Protein AF-A0AAC9IVI1-F1 (afdb_monomer_lite)

Foldseek 3Di:
DDDPVVVVVVVVVVVVVVVVVVVVVPPPPAQAFDWDWDQPPVNPDIDIWTWFADPQRWIWIQDPVVLWIKTFDQDQADKFFQWKAFQNRIFGWGWDWDNDPRIIIITHHPPSPVVSVSVNVTQKMWTFIDRPPDTDIDITGND

Radius of gyration: 21.33 Å; chains: 1; bounding box: 57×52×52 Å

Secondary structure (DSSP, 8-state):
---HHHHHHHHHHHHHHHHHHHHHTT-----S-EEEEEE-TTSS-EEEEEEEE-TTS-EEEEETTTTEEEEE-SS----B--EEEETTEEEE-EEEEESSSSPEEEEE-SSHHHHHHHHHH-SEEEEEEEETTEEEEEEEE--

Sequence (143 aa):
MMKPLKKKAIFVLTQMALLFFCAISTQTAWAKWEEERDVTTNGKEEFVYYFKMNPQGQKLVLDKYVKRLIFIRPDRLKRSISQIKVDGVVIPVSSDPFSHYPEQTAITFENKDEVLKKLFLAKTIEFNVRYGQEEALSVFQIK

pLDDT: mean 80.8, std 13.93, range [44.56, 96.12]

Organism: NCBI:txid576611

Structure (mmCIF, N/CA/C/O backbone):
data_AF-A0AAC9IVI1-F1
#
_entry.id   AF-A0AAC9IVI1-F1
#
loop_
_atom_site.group_PDB
_atom_site.id
_atom_site.type_symbol
_atom_site.label_atom_id
_atom_site.label_alt_id
_atom_site.label_comp_id
_atom_site.label_asym_id
_atom_site.label_entity_id
_atom_site.label_seq_id
_atom_site.pdbx_PDB_ins_code
_atom_site.Cartn_x
_atom_site.Cartn_y
_atom_site.Cartn_z
_atom_site.occupancy
_atom_site.B_iso_or_equiv
_atom_site.auth_seq_id
_atom_site.auth_comp_id
_atom_site.auth_asym_id
_atom_site.auth_atom_id
_atom_site.pdbx_PDB_model_num
ATOM 1 N N . MET A 1 1 ? -32.729 31.805 36.300 1.00 54.06 1 MET A N 1
ATOM 2 C CA . MET A 1 1 ? -33.230 32.527 35.105 1.00 54.06 1 MET A CA 1
ATOM 3 C C . MET A 1 1 ? -32.079 33.317 34.476 1.00 54.06 1 MET A C 1
ATOM 5 O O . MET A 1 1 ? -31.575 34.244 35.094 1.00 54.06 1 MET A O 1
ATOM 9 N N . MET A 1 2 ? -31.557 32.895 33.319 1.00 52.03 2 MET A N 1
ATOM 10 C CA . MET A 1 2 ? -30.344 33.488 32.727 1.00 52.03 2 MET A CA 1
ATOM 11 C C . MET A 1 2 ? -30.686 34.770 31.945 1.00 52.03 2 MET A C 1
ATOM 13 O O . MET A 1 2 ? -31.595 34.743 31.115 1.00 52.03 2 MET A O 1
ATOM 17 N N . LYS A 1 3 ? -29.983 35.884 32.217 1.00 50.59 3 LYS A N 1
ATOM 18 C CA . LYS A 1 3 ? -30.243 37.207 31.608 1.00 50.59 3 LYS A CA 1
ATOM 19 C C . LYS A 1 3 ? -30.216 37.126 30.064 1.00 50.59 3 LYS A C 1
ATOM 21 O O . LYS A 1 3 ? -29.340 36.448 29.524 1.00 50.59 3 LYS A O 1
ATOM 26 N N . PRO A 1 4 ? -31.108 37.831 29.339 1.00 59.22 4 PRO A N 1
ATOM 27 C CA . PRO A 1 4 ? -31.263 37.708 27.881 1.00 59.22 4 PRO A CA 1
ATOM 28 C C . PRO A 1 4 ? -29.979 38.032 27.098 1.00 59.22 4 PRO A C 1
ATOM 30 O O . PRO A 1 4 ? -29.722 37.432 26.057 1.00 59.22 4 PRO A O 1
ATOM 33 N N . LEU A 1 5 ? -29.119 38.897 27.645 1.00 58.34 5 LEU A N 1
ATOM 34 C CA . LEU A 1 5 ? -27.805 39.213 27.082 1.00 58.34 5 LEU A CA 1
ATOM 35 C C . LEU A 1 5 ? -26.848 38.004 27.085 1.00 58.34 5 LEU A C 1
ATOM 37 O O . LEU A 1 5 ? -26.139 37.778 26.109 1.00 58.34 5 LEU A O 1
ATOM 41 N N . LYS A 1 6 ? -26.883 37.172 28.139 1.00 59.00 6 LYS A N 1
ATOM 42 C CA . LYS A 1 6 ? -26.070 35.946 28.223 1.00 59.00 6 LYS A CA 1
ATOM 43 C C . LYS A 1 6 ? -26.526 34.894 27.211 1.00 59.00 6 LYS A C 1
ATOM 45 O O . LYS A 1 6 ? -25.692 34.192 26.658 1.00 59.00 6 LYS A O 1
ATOM 50 N N . LYS A 1 7 ? -27.833 34.814 26.926 1.00 58.75 7 LYS A N 1
ATOM 51 C CA . LYS A 1 7 ? -28.380 33.891 25.916 1.00 58.75 7 LYS A CA 1
ATOM 52 C C . LYS A 1 7 ? -27.912 34.250 24.502 1.00 58.75 7 LYS A C 1
ATOM 54 O O . LYS A 1 7 ? -27.530 33.355 23.761 1.00 58.75 7 LYS A O 1
ATOM 59 N N . LYS A 1 8 ? -27.879 35.546 24.161 1.00 63.19 8 LYS A N 1
ATOM 60 C CA . LYS A 1 8 ? -27.355 36.029 22.871 1.00 63.19 8 LYS A CA 1
ATOM 61 C C . LYS A 1 8 ? -25.858 35.751 22.720 1.00 63.19 8 LYS A C 1
ATOM 63 O O . LYS A 1 8 ? -25.446 35.255 21.683 1.00 63.19 8 LYS A O 1
ATOM 68 N N . ALA A 1 9 ? -25.067 36.007 23.764 1.00 68.31 9 ALA A N 1
ATOM 69 C CA . ALA A 1 9 ? -23.629 35.739 23.738 1.00 68.31 9 ALA A CA 1
ATOM 70 C C . ALA A 1 9 ? -23.313 34.244 23.561 1.00 68.31 9 ALA A C 1
ATOM 72 O O . ALA A 1 9 ? -22.469 33.892 22.744 1.00 68.31 9 ALA A O 1
ATOM 73 N N . ILE A 1 10 ? -24.027 33.365 24.273 1.00 71.50 10 ILE A N 1
ATOM 74 C CA . ILE A 1 10 ? -23.864 31.910 24.132 1.00 71.50 10 ILE A CA 1
ATOM 75 C C . ILE A 1 10 ? -24.270 31.464 22.728 1.00 71.50 10 ILE A C 1
ATOM 77 O O . ILE A 1 10 ? -23.522 30.729 22.101 1.00 71.50 10 ILE A O 1
ATOM 81 N N . PHE A 1 11 ? -25.393 31.961 22.204 1.00 69.94 11 PHE A N 1
ATOM 82 C CA . PHE A 1 11 ? -25.851 31.627 20.855 1.00 69.94 11 PHE A CA 1
ATOM 83 C C . PHE A 1 11 ? -24.829 32.018 19.777 1.00 69.94 11 PHE A C 1
ATOM 85 O O . PHE A 1 11 ? -24.515 31.208 18.909 1.00 69.94 11 PHE A O 1
ATOM 92 N N . VAL A 1 12 ? -24.243 33.215 19.881 1.00 74.62 12 VAL A N 1
ATOM 93 C CA . VAL A 1 12 ? -23.188 33.680 18.966 1.00 74.62 12 VAL A CA 1
ATOM 94 C C . VAL A 1 12 ? -21.923 32.825 19.097 1.00 74.62 12 VAL A C 1
ATOM 96 O O . VAL A 1 12 ? -21.350 32.429 18.087 1.00 74.62 12 VAL A O 1
ATOM 99 N N . LEU A 1 13 ? -21.510 32.472 20.318 1.00 74.38 13 LEU A N 1
ATOM 100 C CA . LEU A 1 13 ? -20.358 31.591 20.542 1.00 74.38 13 LEU A CA 1
ATOM 101 C C . LEU A 1 13 ? -20.582 30.185 19.968 1.00 74.38 13 LEU A C 1
ATOM 103 O O . LEU A 1 13 ? -19.671 29.620 19.370 1.00 74.38 13 LEU A O 1
ATOM 107 N N . THR A 1 14 ? -21.792 29.630 20.094 1.00 74.62 14 THR A N 1
ATOM 108 C CA . THR A 1 14 ? -22.139 28.325 19.514 1.00 74.62 14 THR A CA 1
ATOM 109 C C . THR A 1 14 ? -22.154 28.374 17.986 1.00 74.62 14 THR A C 1
ATOM 111 O O . THR A 1 14 ? -21.650 27.453 17.350 1.00 74.62 14 THR A O 1
ATOM 114 N N . GLN A 1 15 ? -22.661 29.455 17.384 1.00 75.06 15 GLN A N 1
ATOM 115 C CA . GLN A 1 15 ? -22.612 29.649 15.931 1.00 75.06 15 GLN A CA 1
ATOM 116 C C . GLN A 1 15 ? -21.174 29.773 15.417 1.00 75.06 15 GLN A C 1
ATOM 118 O O . GLN A 1 15 ? -20.834 29.156 14.412 1.00 75.06 15 GLN A O 1
ATOM 123 N N . MET A 1 16 ? -20.312 30.503 16.128 1.00 72.88 16 MET A N 1
ATOM 124 C CA . MET A 1 16 ? -18.893 30.618 15.783 1.00 72.88 16 MET A CA 1
ATOM 125 C C . MET A 1 16 ? -18.161 29.277 15.911 1.00 72.88 16 MET A C 1
ATOM 127 O O . MET A 1 16 ? -17.387 28.922 15.027 1.00 72.88 16 MET A O 1
ATOM 131 N N . ALA A 1 17 ? -18.439 28.498 16.962 1.00 71.88 17 ALA A N 1
ATOM 132 C CA . ALA A 1 17 ? -17.873 27.161 17.130 1.00 71.88 17 ALA A CA 1
ATOM 133 C C . ALA A 1 17 ? -18.328 26.195 16.022 1.00 71.88 17 ALA A C 1
ATOM 135 O O . ALA A 1 17 ? -17.515 25.429 15.510 1.00 71.88 17 ALA A O 1
ATOM 136 N N . LEU A 1 18 ? -19.599 26.264 15.610 1.00 71.50 18 LEU A N 1
ATOM 137 C CA . LEU A 1 18 ? -20.136 25.450 14.518 1.00 71.50 18 LEU A CA 1
ATOM 138 C C . LEU A 1 18 ? -19.510 25.831 13.169 1.00 71.50 18 LEU A C 1
ATOM 140 O O . LEU A 1 18 ? -19.109 24.951 12.417 1.00 71.50 18 LEU A O 1
ATOM 144 N N . LEU A 1 19 ? -19.357 27.130 12.891 1.00 67.81 19 LEU A N 1
ATOM 145 C CA . LEU A 1 19 ? -18.675 27.621 11.690 1.00 67.81 19 LEU A CA 1
ATOM 146 C C . LEU A 1 19 ? -17.202 27.198 11.656 1.00 67.81 19 LEU A C 1
ATOM 148 O O . LEU A 1 19 ? -16.705 26.817 10.601 1.00 67.81 19 LEU A O 1
ATOM 152 N N . PHE A 1 20 ? -16.520 27.200 12.805 1.00 66.94 20 PHE A N 1
ATOM 153 C CA . PHE A 1 20 ? -15.140 26.728 12.916 1.00 66.94 20 PHE A CA 1
ATOM 154 C C . PHE A 1 20 ? -15.035 25.211 12.681 1.00 66.94 20 PHE A C 1
ATOM 156 O O . PHE A 1 20 ? -14.176 24.767 11.925 1.00 66.94 20 PHE A O 1
ATOM 163 N N . PHE A 1 21 ? -15.954 24.411 13.238 1.00 60.84 21 PHE A N 1
ATOM 164 C CA . PHE A 1 21 ? -16.028 22.967 12.975 1.00 60.84 21 PHE A CA 1
ATOM 165 C C . PHE A 1 21 ? -16.348 22.646 11.506 1.00 60.84 21 PHE A C 1
ATOM 167 O O . PHE A 1 21 ? -15.724 21.758 10.928 1.00 60.84 21 PHE A O 1
ATOM 174 N N . CYS A 1 22 ? -17.262 23.393 10.878 1.00 59.66 22 CYS A N 1
ATOM 175 C CA . CYS A 1 22 ? -17.571 23.255 9.453 1.00 59.66 22 CYS A CA 1
ATOM 176 C C . CYS A 1 22 ? -16.410 23.701 8.550 1.00 59.66 22 CYS A C 1
ATOM 178 O O . CYS A 1 22 ? -16.214 23.121 7.486 1.00 59.66 22 CYS A O 1
ATOM 180 N N . ALA A 1 23 ? -15.615 24.693 8.963 1.00 57.94 23 ALA A N 1
ATOM 181 C CA . ALA A 1 23 ? -14.415 25.092 8.232 1.00 57.94 23 ALA A CA 1
ATOM 182 C C . ALA A 1 23 ? -13.340 23.989 8.274 1.00 57.94 23 ALA A C 1
ATOM 184 O O . ALA A 1 23 ? -12.721 23.706 7.249 1.00 57.94 23 ALA A O 1
ATOM 185 N N . ILE A 1 24 ? -13.176 23.300 9.411 1.00 58.44 24 ILE A N 1
ATOM 186 C CA . ILE A 1 24 ? -12.223 22.184 9.556 1.00 58.44 24 ILE A CA 1
ATOM 187 C C . ILE A 1 24 ? -12.654 20.957 8.727 1.00 58.44 24 ILE A C 1
ATOM 189 O O . ILE A 1 24 ? -11.798 20.234 8.220 1.00 58.44 24 ILE A O 1
ATOM 193 N N . SER A 1 25 ? -13.956 20.737 8.499 1.00 51.22 25 SER A N 1
ATOM 194 C CA . SER A 1 25 ? -14.438 19.596 7.701 1.00 51.22 25 SER A CA 1
ATOM 195 C C . SER A 1 25 ? -14.312 19.766 6.179 1.00 51.22 25 SER A C 1
ATOM 197 O O . SER A 1 25 ? -14.703 18.865 5.442 1.00 51.22 25 SER A O 1
ATOM 199 N N . THR A 1 26 ? -13.767 20.886 5.683 1.00 47.38 26 THR A N 1
ATOM 200 C CA . THR A 1 26 ? -13.551 21.116 4.236 1.00 47.38 26 THR A CA 1
ATOM 201 C C . THR A 1 26 ? -12.190 20.659 3.712 1.00 47.38 26 THR A C 1
ATOM 203 O O . THR A 1 26 ? -11.906 20.832 2.527 1.00 47.38 26 THR A O 1
ATOM 206 N N . GLN A 1 27 ? -11.375 19.967 4.517 1.00 45.50 27 GLN A N 1
ATOM 207 C CA . GLN A 1 27 ? -10.274 19.162 3.975 1.00 45.50 27 GLN A CA 1
ATOM 208 C C . GLN A 1 27 ? -10.806 17.891 3.281 1.00 45.50 27 GLN A C 1
ATOM 210 O O . GLN A 1 27 ? -10.352 16.782 3.526 1.00 45.50 27 GLN A O 1
ATOM 215 N N . THR A 1 28 ? -11.697 18.052 2.299 1.00 44.56 28 THR A N 1
ATOM 216 C CA . THR A 1 28 ? -11.759 17.162 1.130 1.00 44.56 28 THR A CA 1
ATOM 217 C C . THR A 1 28 ? -10.617 17.525 0.178 1.00 44.56 28 THR A C 1
ATOM 219 O O . THR A 1 28 ? -10.791 17.688 -1.027 1.00 44.56 28 THR 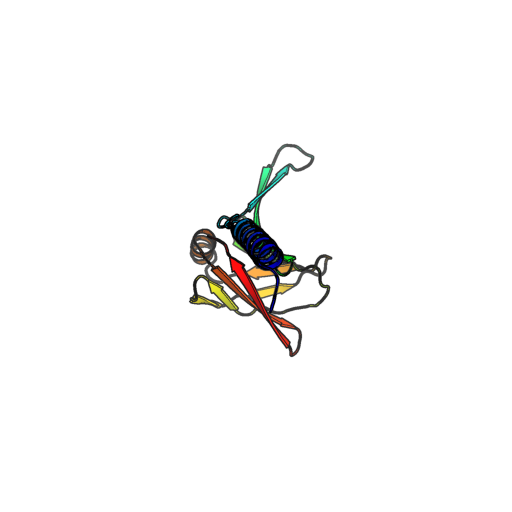A O 1
ATOM 222 N N . ALA A 1 29 ? -9.433 17.743 0.738 1.00 50.00 29 ALA A N 1
ATOM 223 C CA . ALA A 1 29 ? -8.209 17.745 -0.012 1.00 50.00 29 ALA A CA 1
ATOM 224 C C . ALA A 1 29 ? -7.762 16.283 -0.001 1.00 50.00 29 ALA A C 1
ATOM 226 O O . ALA A 1 29 ? -7.647 15.676 1.056 1.00 50.00 29 ALA A O 1
ATOM 227 N N . TRP A 1 30 ? -7.502 15.750 -1.190 1.00 51.38 30 TRP A N 1
ATOM 228 C CA . TRP A 1 30 ? -6.694 14.550 -1.412 1.00 51.38 30 TRP A CA 1
ATOM 229 C C . TRP A 1 30 ? -7.512 13.291 -1.615 1.00 51.38 30 TRP A C 1
ATOM 231 O O . TRP A 1 30 ? -7.501 12.341 -0.840 1.00 51.38 30 TRP A O 1
ATOM 241 N N . ALA A 1 31 ? -8.075 13.247 -2.807 1.00 57.28 31 ALA A N 1
ATOM 242 C CA . ALA A 1 31 ? -8.547 12.051 -3.466 1.00 57.28 31 ALA A CA 1
ATOM 243 C C . ALA A 1 31 ? -7.821 11.913 -4.830 1.00 57.28 31 ALA A C 1
ATOM 245 O O . ALA A 1 31 ? -8.395 11.705 -5.896 1.00 57.28 31 ALA A O 1
ATOM 246 N N . LYS A 1 32 ? -6.499 12.103 -4.809 1.00 76.12 32 LYS A N 1
ATOM 247 C CA . LYS A 1 32 ? -5.590 11.655 -5.865 1.00 76.12 32 LYS A CA 1
ATOM 248 C C . LYS A 1 32 ? -4.274 11.216 -5.218 1.00 76.12 32 LYS A C 1
ATOM 250 O O . LYS A 1 32 ? -3.974 11.662 -4.106 1.00 76.12 32 LYS A O 1
ATOM 255 N N . TRP A 1 33 ? -3.528 10.333 -5.879 1.00 84.56 33 TRP A N 1
ATOM 256 C CA . TRP A 1 33 ? -2.123 10.084 -5.551 1.00 84.56 33 TRP A CA 1
ATOM 257 C C . TRP A 1 33 ? -1.336 11.398 -5.650 1.00 84.56 33 TRP A C 1
ATOM 259 O O . TRP A 1 33 ? -1.517 12.150 -6.610 1.00 84.56 33 TRP A O 1
ATOM 269 N N . GLU A 1 34 ? -0.493 11.669 -4.661 1.00 87.94 34 GLU A N 1
ATOM 270 C CA . GLU A 1 34 ? 0.447 12.790 -4.660 1.00 87.94 34 GLU A CA 1
ATOM 271 C C . GLU A 1 34 ? 1.666 12.430 -5.516 1.00 87.94 34 GLU A C 1
ATOM 273 O O . GLU A 1 34 ? 2.067 11.268 -5.553 1.00 87.94 34 GLU A O 1
ATOM 278 N N . GLU A 1 35 ? 2.237 13.406 -6.223 1.00 87.38 35 GLU A N 1
ATOM 279 C CA . GLU A 1 35 ? 3.420 13.219 -7.070 1.00 87.38 35 GLU A CA 1
ATOM 280 C C . GLU A 1 35 ? 4.650 13.820 -6.389 1.00 87.38 35 GLU A C 1
ATOM 282 O O . GLU A 1 35 ? 4.666 15.001 -6.049 1.00 87.38 35 GLU A O 1
ATOM 287 N N . GLU A 1 36 ? 5.695 13.015 -6.233 1.00 83.38 36 GLU A N 1
ATOM 288 C CA . GLU A 1 36 ? 7.015 13.441 -5.779 1.00 83.38 36 GLU A CA 1
ATOM 289 C C . GLU A 1 36 ? 8.001 13.218 -6.923 1.00 83.38 36 GLU A C 1
ATOM 291 O O . GLU A 1 36 ? 8.088 12.113 -7.467 1.00 83.38 36 GLU A O 1
ATOM 296 N N . ARG A 1 37 ? 8.701 14.278 -7.332 1.00 80.69 37 ARG A N 1
ATOM 297 C CA . ARG A 1 37 ? 9.683 14.213 -8.415 1.00 80.69 37 ARG A CA 1
ATOM 298 C C . ARG A 1 37 ? 11.076 14.314 -7.836 1.00 80.69 37 ARG A C 1
ATOM 300 O O . ARG A 1 37 ? 11.395 15.309 -7.192 1.00 80.69 37 ARG A O 1
ATOM 307 N N . ASP A 1 38 ? 11.879 13.294 -8.087 1.00 71.25 38 ASP A N 1
ATOM 308 C CA . ASP A 1 38 ? 13.282 13.270 -7.713 1.00 71.25 38 ASP A CA 1
ATOM 309 C C . ASP A 1 38 ? 14.132 13.455 -8.972 1.00 71.25 38 ASP A C 1
ATOM 311 O O . ASP A 1 38 ? 14.012 12.699 -9.943 1.00 71.25 38 ASP A O 1
ATOM 315 N N . VAL A 1 39 ? 14.955 14.501 -8.973 1.00 68.50 39 VAL A N 1
ATOM 316 C CA . VAL A 1 39 ? 15.919 14.764 -10.040 1.00 68.50 39 VAL A CA 1
ATOM 317 C C . VAL A 1 39 ? 17.253 14.253 -9.534 1.00 68.50 39 VAL A C 1
ATOM 319 O O . VAL A 1 39 ? 17.866 14.855 -8.654 1.00 68.50 39 VAL A O 1
ATOM 322 N N . THR A 1 40 ? 17.715 13.138 -10.096 1.00 63.94 40 THR A N 1
ATOM 323 C CA . THR A 1 40 ? 19.044 12.617 -9.764 1.00 63.94 40 THR A CA 1
ATOM 324 C C . THR A 1 40 ? 20.116 13.685 -9.998 1.00 63.94 40 THR A C 1
ATOM 326 O O . THR A 1 40 ? 20.042 14.468 -10.945 1.00 63.94 40 THR A O 1
ATOM 329 N N . THR A 1 41 ? 21.163 13.694 -9.170 1.00 58.38 41 THR A N 1
ATOM 330 C CA . THR A 1 41 ? 22.257 14.687 -9.183 1.00 58.38 41 THR A CA 1
ATOM 331 C C . THR A 1 41 ? 22.985 14.803 -10.533 1.00 58.38 41 THR A C 1
ATOM 333 O O . THR A 1 41 ? 23.681 15.782 -10.778 1.00 58.38 41 THR A O 1
ATOM 336 N N . ASN A 1 42 ? 22.802 13.824 -11.429 1.00 58.88 42 ASN A N 1
ATOM 337 C CA . ASN A 1 42 ? 23.350 13.797 -12.787 1.00 58.88 42 ASN A CA 1
ATOM 338 C C . ASN A 1 42 ? 22.420 14.401 -13.863 1.00 58.88 42 ASN A C 1
ATOM 340 O O . ASN A 1 42 ? 22.763 14.355 -15.044 1.00 58.88 42 ASN A O 1
ATOM 344 N N . GLY A 1 43 ? 21.247 14.932 -13.493 1.00 60.09 43 GLY A N 1
ATOM 345 C CA . GLY A 1 43 ? 20.350 15.701 -14.370 1.00 60.09 43 GLY A CA 1
ATOM 346 C C . GLY A 1 43 ? 19.741 14.940 -15.555 1.00 60.09 43 GLY A C 1
ATOM 347 O O . GLY A 1 43 ? 19.119 15.559 -16.414 1.00 60.09 43 GLY A O 1
ATOM 348 N N . LYS A 1 44 ? 19.934 13.617 -15.638 1.00 63.41 44 LYS A N 1
ATOM 349 C CA . LYS A 1 44 ? 19.523 12.793 -16.789 1.00 63.41 44 LYS A CA 1
ATOM 350 C C . LYS A 1 44 ? 18.212 12.038 -16.591 1.00 63.41 44 LYS A C 1
ATOM 352 O O . LYS A 1 44 ? 17.581 11.701 -17.586 1.00 63.41 44 LYS A O 1
ATOM 357 N N . GLU A 1 45 ? 17.800 11.777 -15.352 1.00 60.88 45 GLU A N 1
ATOM 358 C CA . GLU A 1 45 ? 16.601 10.983 -15.065 1.00 60.88 45 GLU A CA 1
ATOM 359 C C . GLU A 1 45 ? 15.747 11.664 -13.990 1.00 60.88 45 GLU A C 1
ATOM 361 O O . GLU A 1 45 ? 16.204 11.887 -12.864 1.00 60.88 45 GLU A O 1
ATOM 366 N N . GLU A 1 46 ? 14.516 12.011 -14.377 1.00 68.44 46 GLU A N 1
ATOM 367 C CA . GLU A 1 46 ? 13.448 12.501 -13.503 1.00 68.44 46 GLU A CA 1
ATOM 368 C C . GLU A 1 46 ? 12.602 11.293 -13.076 1.00 68.44 46 GLU A C 1
ATOM 370 O O . GLU A 1 46 ? 11.887 10.689 -13.884 1.00 68.44 46 GLU A O 1
ATOM 375 N N . PHE A 1 47 ? 12.697 10.909 -11.804 1.00 72.06 47 PHE A N 1
ATOM 376 C CA . PHE A 1 47 ? 11.858 9.857 -11.242 1.00 72.06 47 PHE A CA 1
ATOM 377 C C . PHE A 1 47 ? 10.595 10.476 -10.664 1.00 72.06 47 PHE A C 1
ATOM 379 O O . PHE A 1 47 ? 10.660 11.377 -9.835 1.00 72.06 47 PHE A O 1
ATOM 386 N N . VAL A 1 48 ? 9.434 9.973 -11.086 1.00 79.00 48 VAL A N 1
ATOM 387 C CA . VAL A 1 48 ? 8.141 10.381 -10.522 1.00 79.00 48 VAL A CA 1
ATOM 388 C C . VAL A 1 48 ? 7.600 9.245 -9.672 1.00 79.00 48 VAL A C 1
ATOM 390 O O . VAL A 1 48 ? 7.267 8.176 -10.201 1.00 79.00 48 VAL A O 1
ATOM 393 N N . TYR A 1 49 ? 7.485 9.503 -8.375 1.00 82.44 49 TYR A N 1
ATOM 394 C CA . TYR A 1 49 ? 6.879 8.619 -7.395 1.00 82.44 49 TYR A CA 1
ATOM 395 C C . TYR A 1 49 ? 5.470 9.094 -7.075 1.00 82.44 49 TYR A C 1
ATOM 397 O O . TYR A 1 49 ? 5.227 10.282 -6.875 1.00 82.44 49 TYR A O 1
ATOM 405 N N . TYR A 1 50 ? 4.542 8.147 -7.009 1.00 89.69 50 TYR A N 1
ATOM 406 C CA . TYR A 1 50 ? 3.182 8.410 -6.565 1.00 89.69 50 TYR A CA 1
ATOM 407 C C . TYR A 1 50 ? 3.054 7.952 -5.122 1.00 89.69 50 TYR A C 1
ATOM 409 O O . TYR A 1 50 ? 3.420 6.818 -4.815 1.00 89.69 50 TYR A O 1
ATOM 417 N N . PHE A 1 51 ? 2.540 8.788 -4.228 1.00 92.62 51 PHE A N 1
ATOM 418 C CA . PHE A 1 51 ? 2.353 8.393 -2.837 1.00 92.62 51 PHE A CA 1
ATOM 419 C C . PHE A 1 51 ? 1.031 8.870 -2.244 1.00 92.62 51 PHE A C 1
ATOM 421 O O . PHE A 1 51 ? 0.295 9.661 -2.833 1.00 92.62 51 PHE A O 1
ATOM 428 N N . LYS A 1 52 ? 0.716 8.329 -1.070 1.00 93.25 52 LYS A N 1
ATOM 429 C CA . LYS A 1 52 ? -0.404 8.752 -0.250 1.00 93.25 52 LYS A CA 1
ATOM 430 C C . LYS A 1 52 ? -0.057 8.667 1.223 1.00 93.25 52 LYS A C 1
ATOM 432 O O . LYS A 1 52 ? 0.490 7.659 1.668 1.00 93.25 52 LYS A O 1
ATOM 437 N N . MET A 1 53 ? -0.433 9.693 1.973 1.00 93.06 53 MET A N 1
ATOM 438 C CA . MET A 1 53 ? -0.411 9.665 3.432 1.00 93.06 53 MET A CA 1
ATOM 439 C C . MET A 1 53 ? -1.794 9.324 3.988 1.00 93.06 53 MET A C 1
ATOM 441 O O . MET A 1 53 ? -2.813 9.698 3.407 1.00 93.06 53 MET A O 1
ATOM 445 N N . ASN A 1 54 ? -1.839 8.635 5.125 1.00 92.50 54 ASN A N 1
ATOM 446 C CA . ASN A 1 54 ? -3.074 8.456 5.887 1.00 92.50 54 ASN A CA 1
ATOM 447 C C . ASN A 1 54 ? -3.048 9.226 7.223 1.00 92.50 54 ASN A C 1
ATOM 449 O O . ASN A 1 54 ? -1.987 9.709 7.630 1.00 92.50 54 ASN A O 1
ATOM 453 N N . PRO A 1 55 ? -4.191 9.344 7.931 1.00 89.44 55 PRO A N 1
ATOM 454 C CA . PRO A 1 55 ? -4.263 10.073 9.201 1.00 89.44 55 PRO A CA 1
ATOM 455 C C . PRO A 1 55 ? -3.354 9.517 10.306 1.00 89.44 55 PRO A C 1
ATOM 457 O O . PRO A 1 55 ? -2.978 10.250 11.214 1.00 89.44 55 PRO A O 1
ATOM 460 N N . GLN A 1 56 ? -2.970 8.238 10.229 1.00 88.88 56 GLN A N 1
ATOM 461 C CA . GLN A 1 56 ? -2.016 7.611 11.148 1.00 88.88 56 GLN A CA 1
ATOM 462 C C . GLN A 1 56 ? -0.544 7.973 10.850 1.00 88.88 56 GLN A C 1
ATOM 464 O O . GLN A 1 56 ? 0.354 7.452 11.509 1.00 88.88 56 GLN A O 1
ATOM 469 N N . GLY A 1 57 ? -0.270 8.824 9.854 1.00 90.12 57 GLY A N 1
ATOM 470 C CA . GLY A 1 57 ? 1.087 9.233 9.474 1.00 90.12 57 GLY A CA 1
ATOM 471 C C . GLY A 1 57 ? 1.860 8.175 8.679 1.00 90.12 57 GLY A C 1
ATOM 472 O O . GLY A 1 57 ? 3.087 8.223 8.614 1.00 90.12 57 GLY A O 1
ATOM 473 N N . GLN A 1 58 ? 1.167 7.200 8.089 1.00 92.00 58 GLN A N 1
ATOM 474 C CA . GLN A 1 58 ? 1.763 6.146 7.265 1.00 92.00 58 GLN A CA 1
ATOM 475 C C . GLN A 1 58 ? 1.823 6.613 5.810 1.00 92.00 58 GLN A C 1
ATOM 477 O O . GLN A 1 58 ? 0.892 7.270 5.344 1.00 92.00 58 GLN A O 1
ATOM 482 N N . LYS A 1 59 ? 2.885 6.242 5.086 1.00 93.31 59 LYS A N 1
ATOM 483 C CA . LYS A 1 59 ? 3.063 6.547 3.657 1.00 93.31 59 LYS A CA 1
ATOM 484 C C . LYS A 1 59 ? 2.886 5.272 2.844 1.00 93.31 59 LYS A C 1
ATOM 486 O O . LYS A 1 59 ? 3.517 4.254 3.122 1.00 93.31 59 LYS A O 1
ATOM 491 N N . LEU A 1 60 ? 2.051 5.337 1.821 1.00 94.19 60 LEU A N 1
ATOM 492 C CA . LEU A 1 60 ? 1.931 4.317 0.793 1.00 94.19 60 LEU A CA 1
ATOM 493 C C . LEU A 1 60 ? 2.523 4.870 -0.495 1.00 94.19 60 LEU A C 1
ATOM 495 O O . LEU A 1 60 ? 2.058 5.893 -0.981 1.00 94.19 60 LEU A O 1
ATOM 499 N N . VAL A 1 61 ? 3.529 4.207 -1.050 1.00 92.69 61 VAL A N 1
ATOM 500 C CA . VAL A 1 61 ? 4.161 4.594 -2.316 1.00 92.69 61 VAL A CA 1
ATOM 501 C C . VAL A 1 61 ? 3.799 3.575 -3.386 1.00 92.69 61 VAL A C 1
ATOM 503 O O . VAL A 1 61 ? 3.916 2.370 -3.174 1.00 92.69 61 VAL A O 1
ATOM 506 N N . LEU A 1 62 ? 3.377 4.065 -4.543 1.00 92.00 62 LEU A N 1
ATOM 507 C CA . LEU A 1 62 ? 3.157 3.293 -5.751 1.00 92.00 62 LEU A CA 1
ATOM 508 C C . LEU A 1 62 ? 4.412 3.360 -6.623 1.00 92.00 62 LEU A C 1
ATOM 510 O O . LEU A 1 62 ? 4.677 4.347 -7.312 1.00 92.00 62 LEU A O 1
ATOM 514 N N . ASP A 1 63 ? 5.185 2.279 -6.593 1.00 87.94 63 ASP A N 1
ATOM 515 C CA . ASP A 1 63 ? 6.383 2.113 -7.407 1.00 87.94 63 ASP A CA 1
ATOM 516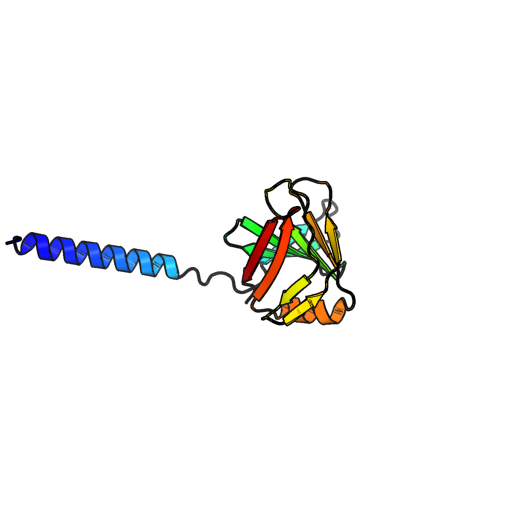 C C . ASP A 1 63 ? 5.979 1.522 -8.764 1.00 87.94 63 ASP A C 1
ATOM 518 O O . ASP A 1 63 ? 5.803 0.308 -8.927 1.00 87.94 63 ASP A O 1
ATOM 522 N N . LYS A 1 64 ? 5.792 2.410 -9.746 1.00 82.06 64 LYS A N 1
ATOM 523 C CA . LYS A 1 64 ? 5.354 2.049 -11.103 1.00 82.06 64 LYS A CA 1
ATOM 524 C C . LYS A 1 64 ? 6.400 1.261 -11.897 1.00 82.06 64 LYS A C 1
ATOM 526 O O . LYS A 1 64 ? 6.028 0.543 -12.821 1.00 82.06 64 LYS A O 1
ATOM 531 N N . TYR A 1 65 ? 7.682 1.388 -11.556 1.00 81.06 65 TYR A N 1
ATOM 532 C CA . TYR A 1 65 ? 8.779 0.786 -12.316 1.00 81.06 65 TYR A CA 1
ATOM 533 C C . TYR A 1 65 ? 8.961 -0.685 -11.940 1.00 81.06 65 TYR A C 1
ATOM 535 O O . TYR A 1 65 ? 9.098 -1.541 -12.811 1.00 81.06 65 TYR A O 1
ATOM 543 N N . VAL A 1 66 ? 8.875 -0.994 -10.643 1.00 83.50 66 VAL A N 1
ATOM 544 C CA . VAL A 1 66 ? 8.957 -2.373 -10.128 1.00 83.50 66 VAL A CA 1
ATOM 545 C C . VAL A 1 66 ? 7.568 -3.030 -10.017 1.00 83.50 66 VAL A C 1
ATOM 547 O O . VAL A 1 66 ? 7.456 -4.246 -9.829 1.00 83.50 66 VAL A O 1
ATOM 550 N N . LYS A 1 67 ? 6.501 -2.235 -10.198 1.00 89.44 67 LYS A N 1
ATOM 551 C CA . LYS A 1 67 ? 5.084 -2.625 -10.113 1.00 89.44 67 LYS A CA 1
ATOM 552 C C . LYS A 1 67 ? 4.746 -3.236 -8.748 1.00 89.44 67 LYS A C 1
ATOM 554 O O . LYS A 1 67 ? 4.320 -4.388 -8.644 1.00 89.44 67 LYS A O 1
ATOM 559 N N . ARG A 1 68 ? 4.983 -2.457 -7.693 1.00 92.00 68 ARG A N 1
ATOM 560 C CA . ARG A 1 68 ? 4.760 -2.836 -6.288 1.00 92.00 68 ARG A CA 1
ATOM 561 C C . ARG A 1 68 ? 4.213 -1.658 -5.484 1.00 92.00 68 ARG A C 1
ATOM 563 O O . ARG A 1 68 ? 4.276 -0.514 -5.932 1.00 92.00 68 ARG A O 1
ATOM 570 N N . LEU A 1 69 ? 3.735 -1.938 -4.277 1.00 93.75 69 LEU A N 1
ATOM 571 C CA . LEU A 1 69 ? 3.532 -0.903 -3.263 1.00 93.75 69 LEU A CA 1
ATOM 572 C C . LEU A 1 69 ? 4.682 -0.931 -2.258 1.00 93.75 69 LEU A C 1
ATOM 574 O O . LEU A 1 69 ? 5.218 -1.995 -1.956 1.00 93.75 69 LEU A O 1
ATOM 578 N N . ILE A 1 70 ? 5.043 0.229 -1.723 1.00 92.88 70 ILE A N 1
ATOM 579 C CA . ILE A 1 70 ? 5.931 0.342 -0.568 1.00 92.88 70 ILE A CA 1
ATOM 580 C C . ILE A 1 70 ? 5.125 0.972 0.557 1.00 92.88 70 ILE A C 1
ATOM 582 O O . ILE A 1 70 ? 4.671 2.110 0.459 1.00 92.88 70 ILE A O 1
ATOM 586 N N . PHE A 1 71 ? 4.929 0.210 1.623 1.00 93.06 71 PHE A N 1
ATOM 587 C CA . PHE A 1 71 ? 4.250 0.670 2.821 1.00 93.06 71 PHE A CA 1
ATOM 588 C C . PHE A 1 71 ? 5.287 1.089 3.860 1.00 93.06 71 PHE A C 1
ATOM 590 O O . PHE A 1 71 ? 6.094 0.267 4.304 1.00 93.06 71 PHE A O 1
ATOM 597 N N . ILE A 1 72 ? 5.267 2.364 4.235 1.00 91.19 72 ILE A N 1
ATOM 598 C CA . ILE A 1 72 ? 6.227 3.006 5.133 1.00 91.19 72 ILE A CA 1
ATOM 599 C C . ILE A 1 72 ? 5.482 3.508 6.366 1.00 91.19 72 ILE A C 1
ATOM 601 O O . ILE A 1 72 ? 4.398 4.090 6.274 1.00 91.19 72 ILE A O 1
ATOM 605 N N . ARG A 1 73 ? 6.083 3.312 7.536 1.00 86.62 73 ARG A N 1
ATOM 606 C CA . ARG A 1 73 ? 5.562 3.800 8.812 1.00 86.62 73 ARG A CA 1
ATOM 607 C C . ARG A 1 73 ? 6.714 4.388 9.638 1.00 86.62 73 ARG A C 1
ATOM 609 O O . ARG A 1 73 ? 7.840 3.929 9.477 1.00 86.62 73 ARG A O 1
ATOM 616 N N . PRO A 1 74 ? 6.457 5.363 10.527 1.00 82.06 74 PRO A N 1
ATOM 617 C CA . PRO A 1 74 ? 7.474 5.894 11.441 1.00 82.06 74 PRO A CA 1
ATOM 618 C C . PRO A 1 74 ? 7.951 4.937 12.556 1.00 82.06 74 PRO A C 1
ATOM 620 O O . PRO A 1 74 ? 8.839 5.316 13.316 1.00 82.06 74 PRO A O 1
ATOM 623 N N . ASP A 1 75 ? 7.382 3.734 12.709 1.00 80.62 75 ASP A N 1
ATOM 624 C CA . ASP A 1 75 ? 7.819 2.766 13.730 1.00 80.62 75 ASP A CA 1
ATOM 625 C C . ASP A 1 75 ? 8.966 1.865 13.236 1.00 80.62 75 ASP A C 1
ATOM 627 O O . ASP A 1 75 ? 9.322 1.887 12.065 1.00 80.62 75 ASP A O 1
ATOM 631 N N . ARG A 1 76 ? 9.573 1.088 14.147 1.00 72.88 76 ARG A N 1
ATOM 632 C CA . ARG A 1 76 ? 10.679 0.147 13.855 1.00 72.88 76 ARG A CA 1
ATOM 633 C C . ARG A 1 76 ? 10.260 -1.324 13.951 1.00 72.88 76 ARG A C 1
ATOM 635 O O . ARG A 1 76 ? 11.086 -2.205 14.182 1.00 72.88 76 ARG A O 1
ATOM 642 N N . LEU A 1 77 ? 8.959 -1.602 13.872 1.00 79.38 77 LEU A N 1
ATOM 643 C CA . LEU A 1 77 ? 8.435 -2.950 14.080 1.00 79.38 77 LEU A CA 1
ATOM 644 C C . LEU A 1 77 ? 8.370 -3.715 12.757 1.00 79.38 77 LEU A C 1
ATOM 646 O O . LEU A 1 77 ? 7.755 -3.269 11.785 1.00 79.38 77 LEU A O 1
ATOM 650 N N . LYS A 1 78 ? 8.972 -4.911 12.742 1.00 78.69 78 LYS A N 1
ATOM 651 C CA . LYS A 1 78 ? 8.807 -5.859 11.635 1.00 78.69 78 LYS A CA 1
ATOM 652 C C . LYS A 1 78 ? 7.349 -6.299 11.551 1.00 78.69 78 LYS A C 1
ATOM 654 O O . LYS A 1 78 ? 6.696 -6.534 12.566 1.00 78.69 78 LYS A O 1
ATOM 659 N N . ARG A 1 79 ? 6.860 -6.435 10.323 1.00 82.81 79 ARG A N 1
ATOM 660 C CA . ARG A 1 79 ? 5.455 -6.703 10.026 1.00 82.81 79 ARG A CA 1
ATOM 661 C C . ARG A 1 79 ? 5.313 -7.612 8.823 1.00 82.81 79 ARG A C 1
ATOM 663 O O . ARG A 1 79 ? 6.184 -7.644 7.957 1.00 82.81 79 ARG A O 1
ATOM 670 N N . SER A 1 80 ? 4.192 -8.313 8.777 1.00 88.31 80 SER A N 1
ATOM 671 C CA . SER A 1 80 ? 3.787 -9.094 7.612 1.00 88.31 80 SER A CA 1
ATOM 672 C C . SER A 1 80 ? 2.433 -8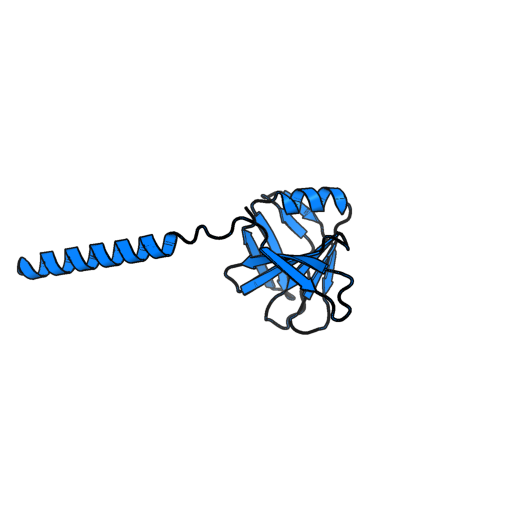.616 7.113 1.00 88.31 80 SER A C 1
ATOM 674 O O . SER A 1 80 ? 1.566 -8.214 7.893 1.00 88.31 80 SER A O 1
ATOM 676 N N . ILE A 1 81 ? 2.277 -8.622 5.794 1.00 92.25 81 ILE A N 1
ATOM 677 C CA . ILE A 1 81 ? 1.039 -8.277 5.102 1.00 92.25 81 ILE A CA 1
ATOM 678 C C . ILE A 1 81 ? 0.826 -9.384 4.075 1.00 92.25 81 ILE A C 1
ATOM 680 O O . ILE A 1 81 ? 1.601 -9.515 3.135 1.00 92.25 81 ILE A O 1
ATOM 684 N N . SER A 1 82 ? -0.207 -10.197 4.265 1.00 92.56 82 SER A N 1
ATOM 685 C CA . SER A 1 82 ? -0.532 -11.308 3.358 1.00 92.56 82 SER A CA 1
ATOM 686 C C . SER A 1 82 ? -1.669 -10.982 2.391 1.00 92.56 82 SER A C 1
ATOM 688 O O . SER A 1 82 ? -1.874 -11.682 1.402 1.00 92.56 82 SER A O 1
ATOM 690 N N . GLN A 1 83 ? -2.430 -9.926 2.674 1.00 94.00 83 GLN A N 1
ATOM 691 C CA . GLN A 1 83 ? -3.538 -9.475 1.843 1.00 94.00 83 GLN A CA 1
ATOM 692 C C . GLN A 1 83 ? -3.760 -7.973 1.997 1.00 94.00 83 GLN A C 1
ATOM 694 O O . GLN A 1 83 ? -3.498 -7.390 3.054 1.00 94.00 83 GLN A O 1
ATOM 699 N N . ILE A 1 84 ? -4.306 -7.370 0.950 1.00 95.00 84 ILE A N 1
ATOM 700 C CA . ILE A 1 84 ? -4.839 -6.009 0.965 1.00 95.00 84 ILE A CA 1
ATOM 701 C C . ILE A 1 84 ? -6.291 -6.033 0.504 1.00 95.00 84 ILE A C 1
ATOM 703 O O . ILE A 1 84 ? -6.714 -6.978 -0.163 1.00 95.00 84 ILE A O 1
ATOM 707 N N . LYS A 1 85 ? -7.054 -4.989 0.818 1.00 96.12 85 LYS A N 1
ATOM 708 C CA . LYS A 1 85 ? -8.344 -4.744 0.171 1.00 96.12 85 LYS A CA 1
ATOM 709 C C . LYS A 1 85 ? -8.254 -3.503 -0.691 1.00 96.12 85 LYS A C 1
ATOM 711 O O . LYS A 1 85 ? -7.808 -2.465 -0.218 1.00 96.12 85 LYS A O 1
ATOM 716 N N . VAL A 1 86 ? -8.687 -3.609 -1.937 1.00 94.69 86 VAL A N 1
ATOM 717 C CA . VAL A 1 86 ? -8.794 -2.478 -2.863 1.00 94.69 86 VAL A CA 1
ATOM 718 C C . VAL A 1 86 ? -10.262 -2.333 -3.216 1.00 94.69 86 VAL A C 1
ATOM 720 O O . VAL A 1 86 ? -10.845 -3.265 -3.764 1.00 94.69 86 VAL A O 1
ATOM 723 N N . ASP A 1 87 ? -10.873 -1.210 -2.842 1.00 94.44 87 ASP A N 1
ATOM 724 C CA . ASP A 1 87 ? -12.316 -0.975 -2.994 1.00 94.44 87 ASP A CA 1
ATOM 725 C C . ASP A 1 87 ? -13.177 -2.136 -2.444 1.00 94.44 87 ASP A C 1
ATOM 727 O O . ASP A 1 87 ? -14.170 -2.555 -3.038 1.00 94.44 87 ASP A O 1
ATOM 731 N N . GLY A 1 88 ? -12.755 -2.707 -1.310 1.00 93.12 88 GLY A N 1
ATOM 732 C CA . GLY A 1 88 ? -13.407 -3.850 -0.659 1.00 93.12 88 GLY A CA 1
ATOM 733 C C . GLY A 1 88 ? -13.049 -5.229 -1.232 1.00 93.12 88 GLY A C 1
ATOM 734 O O . GLY A 1 88 ? -13.342 -6.239 -0.592 1.00 93.12 88 GLY A O 1
ATOM 735 N N . VAL A 1 89 ? -12.368 -5.303 -2.379 1.00 93.75 89 VAL A N 1
ATOM 736 C CA . VAL A 1 89 ? -11.925 -6.566 -2.987 1.00 93.75 89 VAL A CA 1
ATOM 737 C C . VAL A 1 89 ? -10.620 -7.026 -2.348 1.00 93.75 89 VAL A C 1
ATOM 739 O O . VAL A 1 89 ? -9.622 -6.309 -2.387 1.00 93.75 89 VAL A O 1
ATOM 742 N N . VAL A 1 90 ? -10.615 -8.235 -1.786 1.00 94.00 90 VAL A N 1
ATOM 743 C CA . VAL A 1 90 ? -9.420 -8.851 -1.193 1.00 94.00 90 VAL A CA 1
ATOM 744 C C . VAL A 1 90 ? -8.455 -9.290 -2.294 1.00 94.00 90 VAL A C 1
ATOM 746 O O . VAL A 1 90 ? -8.837 -10.015 -3.210 1.00 94.00 90 VAL A O 1
ATOM 749 N N . ILE A 1 91 ? -7.198 -8.872 -2.179 1.00 93.75 91 ILE A N 1
ATOM 750 C CA . ILE A 1 91 ? -6.107 -9.240 -3.078 1.00 93.75 91 ILE A CA 1
ATOM 751 C C . ILE A 1 91 ? -4.988 -9.860 -2.231 1.00 93.75 91 ILE A C 1
ATOM 753 O O . ILE A 1 91 ? -4.477 -9.181 -1.332 1.00 93.75 91 ILE A O 1
ATOM 757 N N . PRO A 1 92 ? -4.595 -11.121 -2.485 1.00 93.62 92 PRO A N 1
ATOM 758 C CA . PRO A 1 92 ? -3.447 -11.725 -1.822 1.00 93.62 92 PRO A CA 1
ATOM 759 C C . PRO A 1 92 ? -2.156 -11.044 -2.279 1.00 93.62 92 PRO A C 1
ATOM 761 O O . PRO A 1 92 ? -2.009 -10.665 -3.444 1.00 93.62 92 PRO A O 1
ATOM 764 N N . VAL A 1 93 ? -1.217 -10.874 -1.353 1.00 94.62 93 VAL A N 1
ATOM 765 C CA . VAL A 1 93 ? 0.061 -10.207 -1.614 1.00 94.62 93 VAL A CA 1
ATOM 766 C C . VAL A 1 93 ? 1.201 -10.918 -0.904 1.00 94.62 93 VAL A C 1
ATOM 768 O O . VAL A 1 93 ? 1.008 -11.576 0.116 1.00 94.62 93 VAL A O 1
ATOM 771 N N . SER A 1 94 ? 2.408 -10.738 -1.428 1.00 93.81 94 SER A N 1
ATOM 772 C CA . SER A 1 94 ? 3.637 -11.084 -0.718 1.00 93.81 94 SER A CA 1
ATOM 773 C C . SER A 1 94 ? 4.263 -9.821 -0.135 1.00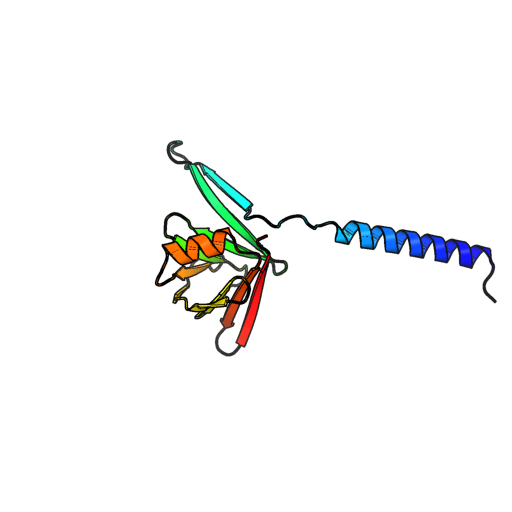 93.81 94 SER A C 1
ATOM 775 O O . SER A 1 94 ? 4.349 -8.801 -0.821 1.00 93.81 94 SER A O 1
ATOM 777 N N . SER A 1 95 ? 4.702 -9.881 1.123 1.00 92.56 95 SER A N 1
ATOM 778 C CA . SER A 1 95 ? 5.354 -8.760 1.807 1.00 92.56 95 SER A CA 1
ATOM 779 C C . SER A 1 95 ? 6.819 -9.047 2.108 1.00 92.56 95 SER A C 1
ATOM 781 O O . SER A 1 95 ? 7.114 -10.061 2.738 1.00 92.56 95 SER A O 1
ATOM 783 N N . ASP A 1 96 ? 7.701 -8.118 1.749 1.00 90.00 96 ASP A N 1
ATOM 784 C CA . ASP A 1 96 ? 9.135 -8.169 2.039 1.00 90.00 96 ASP A CA 1
ATOM 785 C C . ASP A 1 96 ? 9.563 -6.922 2.844 1.00 90.00 96 ASP A C 1
ATOM 787 O O . ASP A 1 96 ? 9.526 -5.802 2.315 1.00 90.00 96 ASP A O 1
ATOM 791 N N . PRO A 1 97 ? 9.871 -7.055 4.148 1.00 85.62 97 PRO A N 1
ATOM 792 C CA . PRO A 1 97 ? 10.287 -5.939 4.988 1.00 85.62 97 PRO A CA 1
ATOM 793 C C . PRO A 1 97 ? 11.759 -5.561 4.756 1.00 85.62 97 PRO A C 1
ATOM 795 O O . PRO A 1 97 ? 12.669 -6.368 4.939 1.00 85.62 97 PRO A O 1
ATOM 798 N N . PHE A 1 98 ? 12.012 -4.288 4.458 1.00 81.06 98 PHE A N 1
ATOM 799 C CA . PHE A 1 98 ? 13.364 -3.741 4.369 1.00 81.06 98 PHE A CA 1
ATOM 800 C C . PHE A 1 98 ? 13.892 -3.359 5.754 1.00 81.06 98 PHE A C 1
ATOM 802 O O . PHE A 1 98 ? 13.159 -2.838 6.591 1.00 81.06 98 PHE A O 1
ATOM 809 N N . SER A 1 99 ? 15.189 -3.573 5.982 1.00 66.75 99 SER A N 1
ATOM 810 C CA . SER A 1 99 ? 15.865 -3.273 7.256 1.00 66.75 99 SER A CA 1
ATOM 811 C C . SER A 1 99 ? 16.580 -1.913 7.223 1.00 66.75 99 SER A C 1
ATOM 813 O O . SER A 1 99 ? 17.781 -1.841 7.461 1.00 66.75 99 SER A O 1
ATOM 815 N N . HIS A 1 100 ? 15.865 -0.845 6.860 1.00 69.44 100 HIS A N 1
ATOM 816 C CA . HIS A 1 100 ? 16.361 0.537 6.890 1.00 69.44 100 HIS A CA 1
ATOM 817 C C . HIS A 1 100 ? 15.271 1.451 7.452 1.00 69.44 100 HIS A C 1
ATOM 819 O O . HIS A 1 100 ? 14.110 1.288 7.089 1.00 69.44 100 HIS A O 1
ATOM 825 N N . TYR A 1 101 ? 15.648 2.406 8.309 1.00 58.44 101 TYR A N 1
ATOM 826 C CA . TYR A 1 101 ? 14.715 3.376 8.887 1.00 58.44 101 TYR A CA 1
ATOM 827 C C . TYR A 1 101 ? 14.439 4.533 7.903 1.00 58.44 101 TYR A C 1
ATOM 829 O O . TY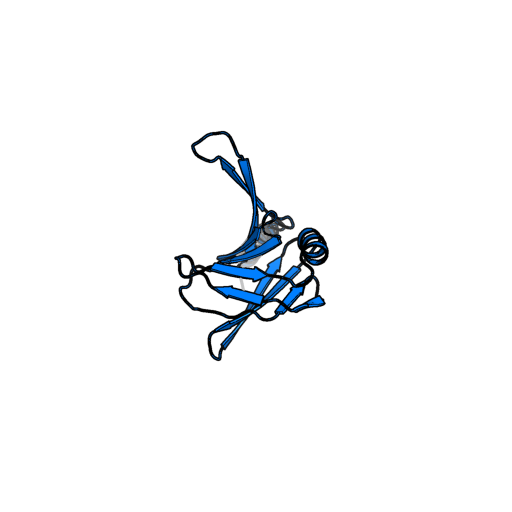R A 1 101 ? 15.400 5.073 7.347 1.00 58.44 101 TYR A O 1
ATOM 837 N N . PRO A 1 102 ? 13.179 4.978 7.723 1.00 74.19 102 PRO A N 1
ATOM 838 C CA . PRO A 1 102 ? 11.955 4.436 8.327 1.00 74.19 102 PRO A CA 1
ATOM 839 C C . PRO A 1 102 ? 11.595 3.063 7.758 1.00 74.19 102 PRO A C 1
ATOM 841 O O . PRO A 1 102 ? 11.769 2.853 6.562 1.00 74.19 102 PRO A O 1
ATOM 844 N N . GLU A 1 103 ? 11.053 2.163 8.582 1.00 83.88 103 GLU A N 1
ATOM 845 C CA . GLU A 1 103 ? 10.764 0.789 8.171 1.00 83.88 103 GLU A CA 1
ATOM 846 C C . GLU A 1 103 ? 9.799 0.752 6.989 1.00 83.88 103 GLU A C 1
ATOM 848 O O . GLU A 1 103 ? 8.678 1.284 7.025 1.00 83.88 103 GLU A O 1
ATOM 853 N N . GLN A 1 104 ? 10.226 0.048 5.946 1.00 90.19 104 GLN A N 1
ATOM 854 C CA . GLN A 1 104 ? 9.503 -0.089 4.692 1.00 90.19 104 GLN A CA 1
ATOM 855 C C . GLN A 1 104 ? 9.139 -1.550 4.467 1.00 90.19 104 GLN A C 1
ATOM 857 O O . GLN A 1 104 ? 9.865 -2.465 4.850 1.00 90.19 104 GLN A O 1
ATOM 862 N N . THR A 1 105 ? 8.015 -1.790 3.810 1.00 91.69 105 THR A N 1
ATOM 863 C CA . THR A 1 105 ? 7.609 -3.131 3.394 1.00 91.69 105 THR A CA 1
ATOM 864 C C . THR A 1 105 ? 7.210 -3.074 1.933 1.00 91.69 105 THR A C 1
ATOM 866 O O . THR A 1 105 ? 6.262 -2.369 1.587 1.00 91.69 105 THR A O 1
ATOM 869 N N . ALA A 1 106 ? 7.942 -3.786 1.077 1.00 92.69 106 ALA A N 1
ATOM 870 C CA . ALA A 1 106 ? 7.532 -3.992 -0.302 1.00 92.69 106 ALA A CA 1
ATOM 871 C C . ALA A 1 106 ? 6.372 -4.978 -0.335 1.00 92.69 106 ALA A C 1
ATOM 873 O O . ALA A 1 106 ? 6.410 -6.016 0.316 1.00 92.69 106 ALA A O 1
ATOM 874 N N . ILE A 1 107 ? 5.364 -4.650 -1.127 1.00 94.12 107 ILE A N 1
ATOM 875 C CA . ILE A 1 107 ? 4.168 -5.451 -1.327 1.00 94.12 107 ILE A CA 1
ATOM 876 C C . ILE A 1 107 ? 4.095 -5.780 -2.806 1.00 94.12 107 ILE A C 1
ATOM 878 O O . ILE A 1 107 ? 3.941 -4.889 -3.647 1.00 94.12 107 ILE A O 1
ATOM 882 N N . THR A 1 108 ? 4.255 -7.057 -3.119 1.00 93.25 108 THR A N 1
ATOM 883 C CA . THR A 1 108 ? 4.273 -7.567 -4.485 1.00 93.25 108 THR A CA 1
ATOM 884 C C . THR A 1 108 ? 3.024 -8.389 -4.770 1.00 93.25 108 THR A C 1
ATOM 886 O O . THR A 1 108 ? 2.389 -8.955 -3.878 1.00 93.25 108 THR A O 1
ATOM 889 N N . PHE A 1 109 ? 2.666 -8.418 -6.050 1.00 92.88 109 PHE A N 1
ATOM 890 C CA . PHE A 1 109 ? 1.449 -9.037 -6.559 1.00 92.88 109 PHE A CA 1
ATOM 891 C C . PHE A 1 109 ? 1.815 -10.146 -7.538 1.00 92.88 109 PHE A C 1
ATOM 893 O O . PHE A 1 109 ? 2.792 -10.004 -8.278 1.00 92.88 109 PHE A O 1
ATOM 900 N N . GLU A 1 110 ? 1.005 -11.202 -7.590 1.00 89.38 110 GLU A N 1
ATOM 901 C CA . GLU A 1 110 ? 1.141 -12.247 -8.610 1.00 89.38 110 GLU A CA 1
ATOM 902 C C . GLU A 1 110 ? 0.878 -11.670 -10.009 1.00 89.38 110 GLU A C 1
ATOM 904 O O . GLU A 1 110 ? 1.749 -11.707 -10.877 1.00 89.38 110 GLU A O 1
ATOM 909 N N . ASN A 1 111 ? -0.283 -11.033 -10.208 1.00 90.31 111 ASN A N 1
ATOM 910 C CA . ASN A 1 111 ? -0.624 -10.346 -11.456 1.00 90.31 111 ASN A CA 1
ATOM 911 C C . ASN A 1 111 ? -0.373 -8.833 -11.353 1.00 90.31 111 ASN A C 1
ATOM 913 O O . ASN A 1 111 ? -1.288 -8.032 -11.139 1.00 90.31 111 ASN A O 1
ATOM 917 N N . LYS A 1 112 ? 0.897 -8.441 -11.491 1.00 89.88 112 LYS A N 1
ATOM 918 C CA . LYS A 1 112 ? 1.354 -7.057 -11.282 1.00 89.88 112 LYS A CA 1
ATOM 919 C C . LYS A 1 112 ? 0.617 -6.026 -12.141 1.00 89.88 112 LYS A C 1
ATOM 921 O O . LYS A 1 112 ? 0.232 -4.982 -11.626 1.00 89.88 112 LYS A O 1
ATOM 926 N N . ASP A 1 113 ? 0.416 -6.296 -13.430 1.00 87.38 113 ASP A N 1
ATOM 927 C CA . ASP A 1 113 ? -0.136 -5.312 -14.371 1.00 87.38 113 ASP A CA 1
ATOM 928 C C . ASP A 1 113 ? -1.621 -5.028 -14.149 1.00 87.38 113 ASP A C 1
ATOM 930 O O . ASP A 1 113 ? -2.055 -3.873 -14.185 1.00 87.38 113 ASP A O 1
ATOM 934 N N . GLU A 1 114 ? -2.411 -6.069 -13.896 1.00 89.12 114 GLU A N 1
ATOM 935 C CA . GLU A 1 114 ? -3.835 -5.910 -13.612 1.00 89.12 114 GLU A CA 1
ATOM 936 C C . GLU A 1 114 ? -4.050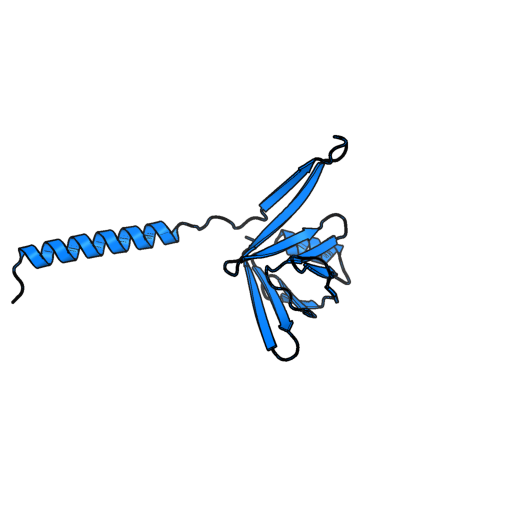 -5.179 -12.284 1.00 89.12 114 GLU A C 1
ATOM 938 O O . GLU A 1 114 ? -4.845 -4.237 -12.204 1.00 89.12 114 GLU A O 1
ATOM 943 N N . VAL A 1 115 ? -3.308 -5.575 -11.246 1.00 87.88 115 VAL A N 1
ATOM 944 C CA . VAL A 1 115 ? -3.428 -4.962 -9.922 1.00 87.88 115 VAL A CA 1
ATOM 945 C C . VAL A 1 115 ? -2.979 -3.504 -9.958 1.00 87.88 115 VAL A C 1
ATOM 947 O O . VAL A 1 115 ? -3.655 -2.654 -9.384 1.00 87.88 115 VAL A O 1
ATOM 950 N N . LEU A 1 116 ? -1.917 -3.172 -10.695 1.00 87.12 116 LEU A N 1
ATOM 951 C CA . LEU A 1 116 ? -1.446 -1.792 -10.809 1.00 87.12 116 LEU A CA 1
ATOM 952 C C . LEU A 1 116 ? -2.512 -0.859 -11.404 1.00 87.12 116 LEU A C 1
ATOM 954 O O . LEU A 1 116 ? -2.718 0.247 -10.900 1.00 87.12 116 LEU A O 1
ATOM 958 N N . LYS A 1 117 ? -3.248 -1.320 -12.425 1.00 87.88 117 LYS A N 1
ATOM 959 C CA . LYS A 1 117 ? -4.380 -0.568 -12.994 1.00 87.88 117 LYS A CA 1
ATOM 960 C C . LYS A 1 117 ? -5.482 -0.338 -11.958 1.00 87.88 117 LYS A C 1
ATOM 962 O O . LYS A 1 117 ? -5.999 0.774 -11.867 1.00 87.88 117 LYS A O 1
ATOM 967 N N . LYS A 1 118 ? -5.811 -1.358 -11.156 1.00 90.00 118 LYS A N 1
ATOM 968 C CA . LYS A 1 118 ? -6.803 -1.245 -10.072 1.00 90.00 118 LYS A CA 1
ATOM 969 C C . LYS A 1 118 ? -6.351 -0.245 -9.006 1.00 90.00 118 LYS A C 1
ATOM 971 O O . LYS A 1 118 ? -7.117 0.643 -8.662 1.00 90.00 118 LYS A O 1
ATOM 976 N N . LEU A 1 119 ? -5.097 -0.312 -8.559 1.00 90.81 119 LEU A N 1
ATOM 977 C CA . LEU A 1 119 ? -4.532 0.596 -7.549 1.00 90.81 119 LEU A CA 1
ATOM 978 C C . LEU A 1 119 ? -4.539 2.067 -7.990 1.00 90.81 119 LEU A C 1
ATOM 980 O O . LEU A 1 119 ? -4.779 2.961 -7.179 1.00 90.81 119 LEU A O 1
ATOM 984 N N . PHE A 1 120 ? -4.307 2.335 -9.276 1.00 86.88 120 PHE A N 1
ATOM 985 C CA . PHE A 1 120 ? -4.357 3.697 -9.812 1.00 86.88 120 PHE A CA 1
ATOM 986 C C . PHE A 1 120 ? -5.785 4.266 -9.860 1.00 86.88 120 PHE A C 1
ATOM 988 O O . PHE A 1 120 ? -5.998 5.480 -9.776 1.00 86.88 120 PHE A O 1
ATOM 995 N N . LEU A 1 121 ? -6.778 3.390 -10.016 1.00 88.50 121 LEU A N 1
ATOM 996 C CA . LEU A 1 121 ? -8.188 3.760 -10.089 1.00 88.50 121 LEU A CA 1
ATOM 997 C C . LEU A 1 121 ? -8.924 3.665 -8.751 1.00 88.50 121 LEU A C 1
ATOM 999 O O . LEU A 1 121 ? -10.038 4.184 -8.679 1.00 88.50 121 LEU A O 1
ATOM 1003 N N . ALA A 1 122 ? -8.294 3.067 -7.741 1.00 91.88 122 ALA A N 1
ATOM 1004 C CA . ALA A 1 122 ? -8.873 2.801 -6.437 1.00 91.88 122 ALA A CA 1
ATOM 1005 C C . ALA A 1 122 ? -9.403 4.070 -5.767 1.00 91.88 122 ALA A C 1
ATOM 1007 O O . ALA A 1 122 ? -8.819 5.150 -5.894 1.00 91.88 122 ALA A O 1
ATOM 1008 N N . LYS A 1 123 ? -10.489 3.911 -5.015 1.00 93.06 123 LYS A N 1
ATOM 1009 C CA . LYS A 1 123 ? -10.973 4.894 -4.040 1.00 93.06 123 LYS A CA 1
ATOM 1010 C C . LYS A 1 123 ? -10.336 4.630 -2.690 1.00 93.06 123 LYS A C 1
ATOM 1012 O O . LYS A 1 123 ? -9.850 5.556 -2.051 1.00 93.06 123 LYS A O 1
ATOM 1017 N N . THR A 1 124 ? -10.259 3.364 -2.290 1.00 94.25 124 THR A N 1
ATOM 1018 C CA . THR A 1 124 ? -9.693 2.964 -1.004 1.00 94.25 124 THR A CA 1
ATOM 1019 C C . THR A 1 124 ? -8.739 1.790 -1.134 1.00 94.25 124 THR A C 1
ATOM 1021 O O . THR A 1 124 ? -8.951 0.857 -1.912 1.00 94.25 124 THR A O 1
ATOM 1024 N N . ILE A 1 125 ? -7.672 1.831 -0.337 1.00 95.50 125 ILE A N 1
ATOM 1025 C CA . ILE A 1 125 ? -6.758 0.705 -0.153 1.00 95.50 125 ILE A CA 1
ATOM 1026 C C . ILE A 1 125 ? -6.597 0.460 1.344 1.00 95.50 125 ILE A C 1
ATOM 1028 O O . ILE A 1 125 ? -6.235 1.364 2.096 1.00 95.50 125 ILE A O 1
ATOM 1032 N N . GLU A 1 126 ? -6.838 -0.770 1.775 1.00 96.00 126 GLU A N 1
ATOM 1033 C CA . GLU A 1 126 ? -6.733 -1.197 3.164 1.00 96.00 126 GLU A CA 1
ATOM 1034 C C . GLU A 1 126 ? -5.660 -2.272 3.311 1.00 96.00 126 GLU A C 1
ATOM 1036 O O . GLU A 1 126 ? -5.603 -3.237 2.547 1.00 96.00 126 GLU A O 1
ATOM 1041 N N . PHE A 1 127 ? -4.843 -2.133 4.345 1.00 94.44 127 PHE A N 1
ATOM 1042 C CA . PHE A 1 127 ? -3.837 -3.103 4.740 1.00 94.44 127 PHE A CA 1
ATOM 1043 C C . PHE A 1 127 ? -4.224 -3.691 6.086 1.00 94.44 127 PHE A C 1
ATOM 1045 O O . PHE A 1 127 ? -4.309 -2.953 7.071 1.00 94.44 127 PHE A O 1
ATOM 1052 N N . ASN A 1 128 ? -4.410 -5.011 6.139 1.00 90.38 128 ASN A N 1
ATOM 1053 C CA . ASN A 1 128 ? -4.390 -5.720 7.412 1.00 90.38 128 ASN A CA 1
ATOM 1054 C C . ASN A 1 128 ? -2.933 -6.087 7.718 1.00 90.38 128 ASN A C 1
ATOM 1056 O O . ASN A 1 128 ? -2.330 -6.916 7.034 1.00 90.38 128 ASN A O 1
ATOM 1060 N N . VAL A 1 129 ? -2.353 -5.391 8.690 1.00 89.94 129 VAL A N 1
ATOM 1061 C CA . VAL A 1 129 ? -0.938 -5.490 9.031 1.00 89.94 129 VAL A CA 1
ATOM 1062 C C . VAL A 1 129 ? -0.782 -6.297 10.309 1.00 89.94 129 VAL A C 1
ATOM 1064 O O . VAL A 1 129 ? -1.374 -5.952 11.329 1.00 89.94 129 VAL A O 1
ATOM 1067 N N . ARG A 1 130 ? 0.055 -7.336 10.268 1.00 89.25 130 ARG A N 1
ATOM 1068 C CA . ARG A 1 130 ? 0.340 -8.198 11.420 1.00 89.25 130 ARG A CA 1
ATOM 1069 C C . ARG A 1 130 ? 1.671 -7.854 12.074 1.00 89.25 130 ARG A C 1
ATOM 1071 O O . ARG A 1 130 ? 2.706 -7.861 11.401 1.00 89.25 130 ARG A O 1
ATOM 1078 N N . TYR A 1 131 ? 1.636 -7.644 13.386 1.00 83.06 131 TYR A N 1
ATOM 1079 C CA . TYR A 1 131 ? 2.767 -7.369 14.272 1.00 83.06 131 TYR A CA 1
ATOM 1080 C C . TYR A 1 131 ? 2.892 -8.492 15.301 1.00 83.06 131 TYR A C 1
ATOM 1082 O O . TYR A 1 131 ? 2.320 -8.428 16.387 1.00 83.06 131 TYR A O 1
ATOM 1090 N N . GLY A 1 132 ? 3.612 -9.562 14.964 1.00 81.00 132 GLY A N 1
ATOM 1091 C CA . GLY A 1 132 ? 3.641 -10.746 15.824 1.00 81.00 132 GLY A CA 1
ATOM 1092 C C . GLY A 1 132 ? 2.230 -11.317 16.010 1.00 81.00 132 GLY A C 1
ATOM 1093 O O . GLY A 1 132 ? 1.706 -11.928 15.083 1.00 81.00 132 GLY A O 1
ATOM 1094 N N . GLN A 1 133 ? 1.632 -11.110 17.188 1.00 79.12 133 GLN A N 1
ATOM 1095 C CA . GLN A 1 133 ? 0.264 -11.547 17.507 1.00 79.12 133 GLN A CA 1
ATOM 1096 C C . GLN A 1 133 ? -0.813 -10.462 17.355 1.00 79.12 133 GLN A C 1
ATOM 1098 O O . GLN A 1 133 ? -1.998 -10.777 17.433 1.00 79.12 133 GLN A O 1
ATOM 1103 N N . GLU A 1 134 ? -0.434 -9.206 17.127 1.00 85.38 134 GLU A N 1
ATOM 1104 C CA . GLU A 1 134 ? -1.384 -8.101 16.977 1.00 85.38 134 GLU A CA 1
ATOM 1105 C C . GLU A 1 134 ? -1.710 -7.840 15.501 1.00 85.38 134 GLU A C 1
ATOM 1107 O O . GLU A 1 134 ? -0.847 -7.952 14.627 1.00 85.38 134 GLU A O 1
ATOM 1112 N N . GLU A 1 135 ? -2.953 -7.448 15.216 1.00 87.56 135 GLU A N 1
ATOM 1113 C CA . GLU A 1 135 ? -3.385 -6.991 13.892 1.00 87.56 135 GLU A CA 1
ATOM 1114 C C . GLU A 1 135 ? -3.777 -5.511 13.951 1.00 87.56 135 GLU A C 1
ATOM 1116 O O . GLU A 1 135 ? -4.434 -5.066 14.893 1.00 87.56 135 GLU A O 1
ATOM 1121 N N . ALA A 1 136 ? -3.406 -4.740 12.927 1.00 89.94 136 ALA A N 1
ATOM 1122 C CA . ALA A 1 136 ? -3.837 -3.356 12.779 1.00 89.94 136 ALA A CA 1
ATOM 1123 C C . ALA A 1 136 ? -4.285 -3.060 11.348 1.00 89.94 136 ALA A C 1
ATOM 1125 O O . ALA A 1 136 ? -3.619 -3.421 10.374 1.00 89.94 136 ALA A O 1
ATOM 1126 N N . LEU A 1 137 ? -5.384 -2.318 11.227 1.00 92.38 137 LEU A N 1
ATOM 1127 C CA . LEU A 1 137 ? -5.916 -1.869 9.947 1.00 92.38 137 LEU A CA 1
ATOM 1128 C C . LEU A 1 137 ? -5.334 -0.501 9.577 1.00 92.38 137 LEU A C 1
ATOM 1130 O O . LEU A 1 137 ? -5.462 0.466 10.327 1.00 92.38 137 LEU A O 1
ATOM 1134 N N . SER A 1 138 ? -4.712 -0.412 8.403 1.00 93.00 138 SER A N 1
ATOM 1135 C CA . SER A 1 138 ? -4.252 0.856 7.823 1.00 93.00 138 SER A CA 1
ATOM 1136 C C . SER A 1 138 ? -5.062 1.157 6.568 1.00 93.00 138 SER A C 1
ATOM 1138 O O . SER A 1 138 ? -5.060 0.356 5.639 1.00 93.00 138 SER A O 1
ATOM 1140 N N . VAL A 1 139 ? -5.752 2.296 6.537 1.00 94.81 139 VAL A N 1
ATOM 1141 C CA . VAL A 1 139 ? -6.654 2.674 5.438 1.00 94.81 139 VAL A CA 1
ATOM 1142 C C . VAL A 1 139 ? -6.097 3.896 4.722 1.00 94.81 139 VAL A C 1
ATOM 1144 O O . VAL A 1 139 ? -5.736 4.877 5.368 1.00 94.81 139 VAL A O 1
ATOM 1147 N N . PHE A 1 140 ? -6.043 3.842 3.396 1.00 94.38 140 PHE A N 1
ATOM 1148 C CA . PHE A 1 140 ? -5.627 4.937 2.529 1.00 94.38 140 PHE A CA 1
ATOM 1149 C C . PHE A 1 140 ? -6.794 5.341 1.633 1.00 94.38 140 PHE A C 1
ATOM 1151 O O . PHE A 1 140 ? -7.329 4.515 0.892 1.00 94.38 140 PHE A O 1
ATOM 1158 N N . GLN A 1 141 ? -7.170 6.617 1.700 1.00 92.44 141 GLN A N 1
ATOM 1159 C CA . GLN A 1 141 ? -8.138 7.229 0.791 1.00 92.44 141 GLN A CA 1
ATOM 1160 C C . GLN A 1 141 ? -7.382 7.730 -0.438 1.00 92.44 141 GLN A C 1
ATOM 1162 O O . GLN A 1 141 ? -6.526 8.610 -0.344 1.00 92.44 141 GLN A O 1
ATOM 1167 N N . ILE A 1 142 ? -7.641 7.126 -1.588 1.00 89.19 142 ILE A N 1
ATOM 1168 C CA . ILE A 1 142 ? -6.931 7.402 -2.833 1.00 89.19 142 ILE A CA 1
ATOM 1169 C C . ILE A 1 142 ? -7.699 8.401 -3.685 1.00 89.19 142 ILE A C 1
ATOM 1171 O O . ILE A 1 142 ? -7.070 9.385 -4.062 1.00 89.19 142 ILE A O 1
ATOM 1175 N N . LYS A 1 143 ? -8.996 8.166 -3.946 1.00 81.31 143 LYS A N 1
ATOM 1176 C CA . LYS A 1 143 ? -9.929 8.978 -4.754 1.00 81.31 143 LYS A CA 1
ATOM 1177 C C . LYS A 1 143 ? -11.268 9.201 -4.062 1.00 81.31 143 LYS A C 1
ATOM 1179 O O . LYS A 1 143 ? -11.591 8.399 -3.166 1.00 81.31 143 LYS A O 1
#